Protein AF-A0A820LRF1-F1 (afdb_monomer)

Mean predicted aligned error: 7.69 Å

Structure (mmCIF, N/CA/C/O backbone):
data_AF-A0A820LRF1-F1
#
_entry.id   AF-A0A820LRF1-F1
#
loop_
_atom_site.group_PDB
_atom_site.id
_atom_site.type_symbol
_atom_site.label_atom_id
_atom_site.label_alt_id
_atom_site.label_comp_id
_atom_site.label_asym_id
_atom_site.label_entity_id
_atom_site.label_seq_id
_atom_site.pdbx_PDB_ins_code
_atom_site.Cartn_x
_atom_site.Cartn_y
_atom_site.Cartn_z
_atom_site.occupancy
_atom_site.B_iso_or_equiv
_atom_site.auth_seq_id
_atom_site.auth_comp_id
_atom_site.auth_asym_id
_atom_site.auth_atom_id
_atom_site.pdbx_PDB_model_num
ATOM 1 N N . PHE A 1 1 ? -6.245 -4.606 -28.699 1.00 36.91 1 PHE A N 1
ATOM 2 C CA . PHE A 1 1 ? -5.425 -3.523 -29.277 1.00 36.91 1 PHE A CA 1
ATOM 3 C C . PHE A 1 1 ? -3.959 -3.772 -28.935 1.00 36.91 1 PHE A C 1
ATOM 5 O O . PHE A 1 1 ? -3.648 -3.814 -27.749 1.00 36.91 1 PHE A O 1
ATOM 12 N N . PRO A 1 2 ? -3.072 -4.031 -29.911 1.00 42.75 2 PRO A N 1
ATOM 13 C CA . PRO A 1 2 ? -1.667 -4.312 -29.637 1.00 42.75 2 PRO A CA 1
ATOM 14 C C . PRO A 1 2 ? -0.921 -2.977 -29.519 1.00 42.75 2 PRO A C 1
ATOM 16 O O . PRO A 1 2 ? -0.803 -2.244 -30.493 1.00 42.75 2 PRO A O 1
ATOM 19 N N . GLY A 1 3 ? -0.506 -2.619 -28.304 1.00 40.88 3 GLY A N 1
ATOM 20 C CA . GLY A 1 3 ? 0.128 -1.326 -28.005 1.00 40.88 3 GLY A CA 1
ATOM 21 C C . GLY A 1 3 ? -0.323 -0.692 -26.688 1.00 40.88 3 GLY A C 1
ATOM 22 O O . GLY A 1 3 ? 0.306 0.246 -26.212 1.00 40.88 3 GLY A O 1
ATOM 23 N N . SER A 1 4 ? -1.370 -1.219 -26.049 1.00 43.22 4 SER A N 1
ATOM 24 C CA . SER A 1 4 ? -1.720 -0.834 -24.682 1.00 43.22 4 SER A CA 1
ATOM 25 C C . SER A 1 4 ? -0.748 -1.507 -23.712 1.00 43.22 4 SER A C 1
ATOM 27 O O . SER A 1 4 ? -0.975 -2.654 -23.319 1.00 43.22 4 SER A O 1
ATOM 29 N N . ILE A 1 5 ? 0.325 -0.811 -23.315 1.00 47.91 5 ILE A N 1
ATOM 30 C CA . ILE A 1 5 ? 1.034 -1.124 -22.066 1.00 47.91 5 ILE A CA 1
ATOM 31 C C . ILE A 1 5 ? 0.011 -0.847 -20.968 1.00 47.91 5 ILE A C 1
ATOM 33 O O . ILE A 1 5 ? -0.226 0.290 -20.574 1.00 47.91 5 ILE A O 1
ATOM 37 N N . HIS A 1 6 ? -0.748 -1.882 -20.625 1.00 50.22 6 HIS A N 1
ATOM 38 C CA . HIS A 1 6 ? -1.901 -1.766 -19.757 1.00 50.22 6 HIS A CA 1
ATOM 39 C C . HIS A 1 6 ? -1.449 -1.174 -18.421 1.00 50.22 6 HIS A C 1
ATOM 41 O O . HIS A 1 6 ? -0.595 -1.751 -17.752 1.00 50.22 6 HIS A O 1
ATOM 47 N N . ASN A 1 7 ? -2.161 -0.149 -17.950 1.00 54.44 7 ASN A N 1
ATOM 48 C CA . ASN A 1 7 ? -2.241 0.265 -16.540 1.00 54.44 7 ASN A CA 1
ATOM 49 C C . ASN A 1 7 ? -2.699 -0.873 -15.592 1.00 54.44 7 ASN A C 1
ATOM 51 O O . ASN A 1 7 ? -3.050 -0.635 -14.439 1.00 54.44 7 ASN A O 1
ATOM 55 N N . GLY A 1 8 ? -2.723 -2.115 -16.081 1.00 58.72 8 GLY A N 1
ATOM 56 C CA . GLY A 1 8 ? -3.166 -3.316 -15.415 1.00 58.72 8 GLY A CA 1
ATOM 57 C C . GLY A 1 8 ? -2.412 -3.546 -14.124 1.00 58.72 8 GLY A C 1
ATOM 58 O O . GLY A 1 8 ? -3.051 -3.904 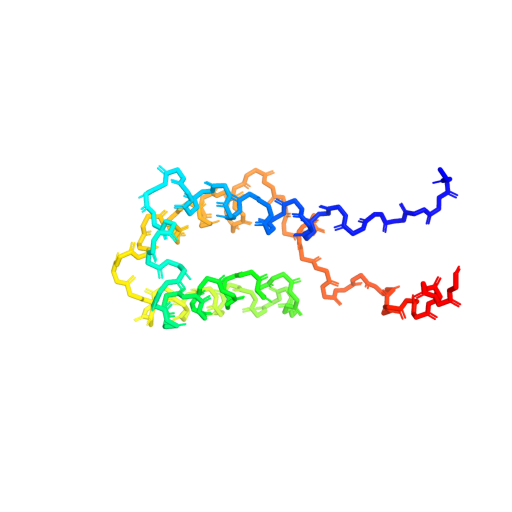-13.161 1.00 58.72 8 GLY A O 1
ATOM 59 N N . CYS A 1 9 ? -1.110 -3.288 -14.015 1.00 76.50 9 CYS A N 1
ATOM 60 C CA . CYS A 1 9 ? -0.412 -3.662 -12.786 1.00 76.50 9 CYS A CA 1
ATOM 61 C C . CYS A 1 9 ? -0.724 -2.778 -11.572 1.00 76.50 9 CYS A C 1
ATOM 63 O O . CYS A 1 9 ? -1.022 -3.318 -10.510 1.00 76.50 9 CYS A O 1
ATOM 65 N N . MET A 1 10 ? -0.741 -1.447 -11.720 1.00 82.94 10 MET A N 1
ATOM 66 C CA . MET A 1 10 ? -1.215 -0.554 -10.650 1.00 82.94 10 MET A CA 1
ATOM 67 C C . MET A 1 10 ? -2.707 -0.773 -10.393 1.00 82.94 10 MET A C 1
ATOM 69 O O . MET A 1 10 ? -3.132 -0.851 -9.244 1.00 82.94 10 MET A O 1
ATOM 73 N N . PHE A 1 11 ? -3.508 -0.954 -11.447 1.00 84.25 11 PHE A N 1
ATOM 74 C CA . PHE A 1 11 ? -4.921 -1.293 -11.298 1.00 84.25 11 PHE A CA 1
ATOM 75 C C . PHE A 1 11 ? -5.128 -2.607 -10.523 1.00 84.25 11 PHE A C 1
ATOM 77 O O . PHE A 1 11 ? -5.952 -2.656 -9.615 1.00 84.25 11 PHE A O 1
ATOM 84 N N . HIS A 1 12 ? -4.357 -3.655 -10.821 1.00 87.75 12 HIS A N 1
ATOM 85 C CA . HIS A 1 12 ? -4.400 -4.947 -10.134 1.00 87.75 12 HIS A CA 1
ATOM 86 C C . HIS A 1 12 ? -3.879 -4.835 -8.701 1.00 87.75 12 HIS A C 1
ATOM 88 O O . HIS A 1 12 ? -4.450 -5.470 -7.819 1.00 87.75 12 HIS A O 1
ATOM 94 N N . LEU A 1 13 ? -2.861 -4.006 -8.446 1.00 91.50 13 LEU A N 1
ATOM 95 C CA . LEU A 1 13 ? -2.399 -3.690 -7.094 1.00 91.50 13 LEU A CA 1
ATOM 96 C C . LEU A 1 13 ? -3.523 -3.043 -6.280 1.00 91.50 13 LEU A C 1
ATOM 98 O O . LEU A 1 13 ? -3.886 -3.543 -5.217 1.00 91.50 13 LEU A O 1
ATOM 102 N N . HIS A 1 14 ? -4.115 -1.965 -6.797 1.00 93.25 14 HIS A N 1
ATOM 103 C CA . HIS A 1 14 ? -5.204 -1.250 -6.131 1.00 93.25 14 HIS A CA 1
ATOM 104 C C . HIS A 1 14 ? -6.404 -2.178 -5.924 1.00 93.25 14 HIS A C 1
ATOM 106 O O . HIS A 1 14 ? -6.967 -2.250 -4.833 1.00 93.25 14 HIS A O 1
ATOM 112 N N . GLN A 1 15 ? -6.766 -2.959 -6.945 1.00 93.94 15 GLN A N 1
ATOM 113 C CA . GLN A 1 15 ? -7.843 -3.937 -6.855 1.00 93.94 15 GLN A CA 1
ATOM 114 C C . GLN A 1 15 ? -7.549 -5.014 -5.802 1.00 93.94 15 GLN A C 1
ATOM 116 O O . GLN A 1 15 ? -8.448 -5.369 -5.041 1.00 93.94 15 GLN A O 1
ATOM 121 N N . ALA A 1 16 ? -6.321 -5.529 -5.726 1.00 95.25 16 ALA A N 1
ATOM 122 C CA . ALA A 1 16 ? -5.923 -6.517 -4.728 1.00 95.25 16 ALA A CA 1
ATOM 123 C C . ALA A 1 16 ? -5.965 -5.939 -3.308 1.00 95.25 16 ALA A C 1
ATOM 125 O O . ALA A 1 16 ? -6.487 -6.595 -2.408 1.00 95.25 16 ALA A O 1
ATOM 126 N N . ILE A 1 17 ? -5.511 -4.697 -3.117 1.00 96.12 17 ILE A N 1
ATOM 127 C CA . ILE A 1 17 ? -5.608 -3.985 -1.835 1.00 96.12 17 ILE A CA 1
ATOM 128 C C . ILE A 1 17 ? -7.074 -3.796 -1.439 1.00 96.12 17 ILE A C 1
ATOM 130 O O . ILE A 1 17 ? -7.447 -4.148 -0.324 1.00 96.12 17 ILE A O 1
ATOM 134 N N . HIS A 1 18 ? -7.938 -3.334 -2.347 1.00 96.81 18 HIS A N 1
ATOM 135 C CA . HIS A 1 18 ? -9.371 -3.186 -2.068 1.00 96.81 18 HIS A CA 1
ATOM 136 C C . HIS A 1 18 ? -10.057 -4.514 -1.737 1.00 96.81 18 HIS A C 1
ATOM 138 O O . HIS A 1 18 ? -10.886 -4.568 -0.827 1.00 96.81 18 HIS A O 1
ATOM 144 N N . ARG A 1 19 ? -9.711 -5.597 -2.446 1.00 97.69 19 ARG A N 1
ATOM 145 C CA . ARG A 1 19 ? -10.192 -6.943 -2.103 1.00 97.69 19 ARG A CA 1
ATOM 146 C C . ARG A 1 19 ? -9.741 -7.320 -0.698 1.00 97.69 19 ARG A C 1
ATOM 148 O O . ARG A 1 19 ? -10.579 -7.710 0.102 1.00 97.69 19 ARG A O 1
ATOM 155 N N . LYS A 1 20 ? -8.465 -7.100 -0.372 1.00 97.75 20 LYS A N 1
ATOM 156 C CA . LYS A 1 20 ? -7.922 -7.420 0.947 1.00 97.75 20 LYS A CA 1
ATOM 157 C C . LYS A 1 20 ? -8.573 -6.612 2.070 1.00 97.75 20 LYS A C 1
ATOM 159 O O . LYS A 1 20 ? -8.894 -7.194 3.095 1.00 97.75 20 LYS A O 1
ATOM 164 N N . ILE A 1 21 ? -8.823 -5.317 1.869 1.00 97.00 21 ILE A N 1
ATOM 165 C CA . ILE A 1 21 ? -9.564 -4.464 2.817 1.00 97.00 21 ILE A CA 1
ATOM 166 C C . ILE A 1 21 ? -10.928 -5.087 3.134 1.00 97.00 21 ILE A C 1
ATOM 168 O O . ILE A 1 21 ? -11.286 -5.227 4.300 1.00 97.00 21 ILE A O 1
ATOM 172 N N . ARG A 1 22 ? -11.673 -5.514 2.108 1.00 96.94 22 ARG A N 1
ATOM 173 C CA . ARG A 1 22 ? -12.970 -6.174 2.304 1.00 96.94 22 ARG A CA 1
ATOM 174 C C . ARG A 1 22 ? -12.831 -7.526 3.005 1.00 96.94 22 ARG A C 1
ATOM 176 O O . ARG A 1 22 ? -13.615 -7.808 3.902 1.00 96.94 22 ARG A O 1
ATOM 183 N N . ASP A 1 23 ? -11.858 -8.343 2.610 1.00 97.62 23 ASP A N 1
ATOM 184 C CA . ASP A 1 23 ? -11.656 -9.684 3.173 1.00 97.62 23 ASP A CA 1
ATOM 185 C C . ASP A 1 23 ? -11.245 -9.633 4.658 1.00 97.62 23 ASP A C 1
ATOM 187 O O . ASP A 1 23 ? -11.558 -10.546 5.414 1.00 97.62 23 ASP A O 1
ATOM 191 N N . LEU A 1 24 ? -10.587 -8.549 5.081 1.00 96.69 24 LEU A N 1
ATOM 192 C CA . LEU A 1 24 ? -10.251 -8.260 6.480 1.00 96.69 24 LEU A CA 1
ATOM 193 C C . LEU A 1 24 ? -11.409 -7.621 7.271 1.00 96.69 24 LEU A C 1
ATOM 195 O O . LEU A 1 24 ? -11.242 -7.296 8.441 1.00 96.69 24 LEU A O 1
ATOM 199 N N . GLY A 1 25 ? -12.571 -7.399 6.648 1.00 95.88 25 GLY A N 1
ATOM 200 C CA . GLY A 1 25 ? -13.722 -6.755 7.289 1.00 95.88 25 GLY A CA 1
ATOM 201 C C . GLY A 1 25 ? -13.612 -5.233 7.437 1.00 95.88 25 GLY A C 1
ATOM 202 O O . GLY A 1 25 ? -14.533 -4.620 7.958 1.00 95.88 25 GLY A O 1
ATOM 203 N N . LEU A 1 26 ? -12.556 -4.609 6.907 1.00 95.81 26 LEU A N 1
ATOM 204 C CA . LEU A 1 26 ? -12.240 -3.179 7.060 1.00 95.81 26 LEU A CA 1
ATOM 205 C C . LEU A 1 26 ? -13.031 -2.259 6.112 1.00 95.81 26 LEU A C 1
ATOM 207 O O . LEU A 1 26 ? -12.693 -1.088 5.931 1.00 95.81 26 LEU A O 1
ATOM 211 N N . ALA A 1 27 ? -14.044 -2.785 5.419 1.00 95.69 27 ALA A N 1
ATOM 212 C CA . ALA A 1 27 ? -14.780 -2.033 4.404 1.00 95.69 27 ALA A CA 1
ATOM 213 C C . ALA A 1 27 ? -15.551 -0.845 5.004 1.00 95.69 27 ALA A C 1
ATOM 215 O O . ALA A 1 27 ? -15.618 0.218 4.384 1.00 95.69 27 ALA A O 1
ATOM 216 N N . THR A 1 28 ? -16.109 -1.015 6.206 1.00 95.12 28 THR A N 1
ATOM 217 C CA . THR A 1 28 ? -16.866 0.033 6.902 1.00 95.12 28 THR A CA 1
ATOM 218 C C . THR A 1 28 ? -15.943 1.153 7.364 1.00 95.12 28 THR A C 1
ATOM 220 O O . THR A 1 28 ? -16.250 2.323 7.141 1.00 95.12 28 THR A O 1
ATOM 223 N N . GLU A 1 29 ? -14.802 0.806 7.950 1.00 94.25 29 GLU A N 1
ATOM 224 C CA . GLU A 1 29 ? -13.768 1.725 8.417 1.00 94.25 29 GLU A CA 1
ATOM 225 C C . GLU A 1 29 ? -13.181 2.494 7.238 1.00 94.25 29 GLU A C 1
ATOM 227 O O . GLU A 1 29 ? -13.143 3.716 7.260 1.00 94.25 29 GLU A O 1
ATOM 232 N N . TYR A 1 30 ? -12.837 1.814 6.144 1.00 95.19 30 TYR A N 1
ATOM 233 C CA . TYR A 1 30 ? -12.380 2.481 4.924 1.00 95.19 30 TYR A CA 1
ATOM 234 C C . TYR A 1 30 ? -13.407 3.498 4.375 1.00 95.1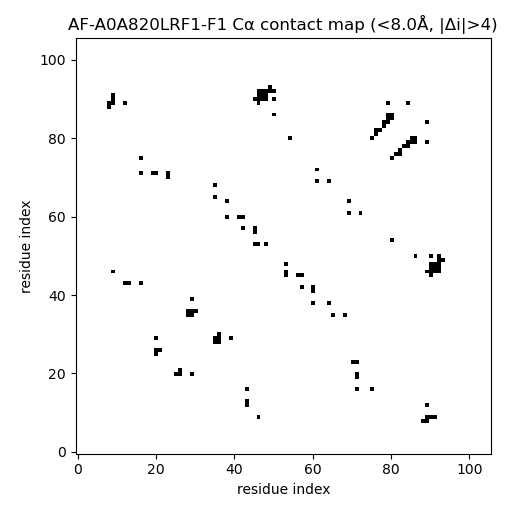9 30 TYR A C 1
ATOM 236 O O . TYR A 1 30 ? -13.039 4.540 3.816 1.00 95.19 30 TYR A O 1
ATOM 244 N N . LEU A 1 31 ? -14.707 3.210 4.523 1.00 95.19 31 LEU A N 1
ATOM 245 C CA . LEU A 1 31 ? -15.783 4.080 4.050 1.00 95.19 31 LEU A CA 1
ATOM 246 C C . LEU A 1 31 ? -16.065 5.260 4.988 1.00 95.19 31 LEU A C 1
ATOM 248 O O . LEU A 1 31 ? -16.409 6.323 4.482 1.00 95.19 31 LEU A O 1
ATOM 252 N N . HIS A 1 32 ? -15.912 5.123 6.302 1.00 95.44 32 HIS A N 1
ATOM 253 C CA . HIS A 1 32 ? -16.350 6.152 7.259 1.00 95.44 32 HIS A CA 1
ATOM 254 C C . HIS A 1 32 ? -15.213 6.833 8.029 1.00 95.44 32 HIS A C 1
ATOM 256 O O . HIS A 1 32 ? -15.426 7.912 8.573 1.00 95.44 32 HIS A O 1
ATOM 262 N N . ASP A 1 33 ? -14.016 6.251 8.046 1.00 95.56 33 ASP A N 1
ATOM 263 C CA . ASP A 1 33 ? -12.831 6.811 8.691 1.00 95.56 33 ASP A CA 1
ATOM 264 C C . ASP A 1 33 ? -11.866 7.354 7.626 1.00 95.56 33 ASP A C 1
ATOM 266 O O . ASP A 1 33 ? -11.242 6.616 6.855 1.00 95.56 33 ASP A O 1
ATOM 270 N N . GLU A 1 34 ? -11.755 8.682 7.567 1.00 94.94 34 GLU A N 1
ATOM 271 C CA . GLU A 1 34 ? -10.869 9.370 6.625 1.00 94.94 34 GLU A CA 1
ATOM 272 C C . GLU A 1 34 ? -9.393 9.035 6.857 1.00 94.94 34 GLU A C 1
ATOM 274 O O . GLU A 1 34 ? -8.647 8.892 5.890 1.00 94.94 34 GLU A O 1
ATOM 279 N N . THR A 1 35 ? -8.980 8.823 8.109 1.00 93.81 35 THR A N 1
ATOM 280 C CA . THR A 1 35 ? -7.593 8.476 8.447 1.00 93.81 35 THR A CA 1
ATOM 281 C C . THR A 1 35 ? -7.246 7.094 7.908 1.00 93.81 35 THR A C 1
ATOM 283 O O . THR A 1 35 ? -6.212 6.922 7.257 1.00 93.81 35 THR A O 1
ATOM 286 N N . VAL A 1 36 ? -8.128 6.112 8.113 1.00 93.00 36 VAL A N 1
ATOM 287 C CA . VAL A 1 36 ? -7.967 4.755 7.562 1.00 93.00 36 VAL A CA 1
ATOM 288 C C . VAL A 1 36 ? -7.922 4.796 6.037 1.00 93.00 36 VAL A C 1
ATOM 290 O O . VAL A 1 36 ? -7.065 4.159 5.412 1.00 93.00 36 VAL A O 1
ATOM 293 N N . ARG A 1 37 ? -8.823 5.568 5.423 1.00 95.38 37 ARG A N 1
ATOM 294 C CA . ARG A 1 37 ? -8.880 5.715 3.968 1.00 95.38 37 ARG A CA 1
ATOM 295 C C . ARG A 1 37 ? -7.599 6.327 3.409 1.00 95.38 37 ARG A C 1
ATOM 297 O O . ARG A 1 37 ? -7.073 5.826 2.413 1.00 95.38 37 ARG A O 1
ATOM 304 N N . ASP A 1 38 ? -7.082 7.372 4.043 1.00 95.81 38 ASP A N 1
ATOM 305 C CA . ASP A 1 38 ? -5.860 8.042 3.607 1.00 95.81 38 ASP A CA 1
ATOM 306 C C . ASP A 1 38 ? -4.619 7.173 3.817 1.00 95.81 38 ASP A C 1
ATOM 308 O O . ASP A 1 38 ? -3.775 7.111 2.923 1.00 95.81 38 ASP A O 1
ATOM 312 N N . GLN A 1 39 ? -4.540 6.398 4.901 1.00 95.44 39 GLN A N 1
ATOM 313 C CA . GLN A 1 39 ? -3.473 5.405 5.091 1.00 95.44 39 GLN A CA 1
ATOM 314 C C . GLN A 1 39 ? -3.501 4.320 4.000 1.00 95.44 39 GLN A C 1
ATOM 316 O O . GLN A 1 39 ? -2.464 3.980 3.423 1.00 95.44 39 GLN A O 1
ATOM 321 N N . CYS A 1 40 ? -4.687 3.828 3.628 1.00 95.62 40 CYS A N 1
ATOM 322 C CA . CYS A 1 40 ? -4.833 2.889 2.509 1.00 95.62 40 CYS A CA 1
ATOM 323 C C . CYS A 1 40 ? -4.414 3.517 1.167 1.00 95.62 40 CYS A C 1
ATOM 325 O O . CYS A 1 40 ? -3.791 2.855 0.333 1.00 95.62 40 CYS A O 1
ATOM 327 N N . ARG A 1 41 ? -4.725 4.800 0.946 1.00 95.31 41 ARG A N 1
ATOM 328 C CA . ARG A 1 41 ? -4.296 5.543 -0.251 1.00 95.31 41 ARG A CA 1
ATOM 329 C C . ARG A 1 41 ? -2.790 5.756 -0.294 1.00 95.31 41 ARG A C 1
ATOM 331 O O . ARG A 1 41 ? -2.202 5.595 -1.358 1.00 95.31 41 ARG A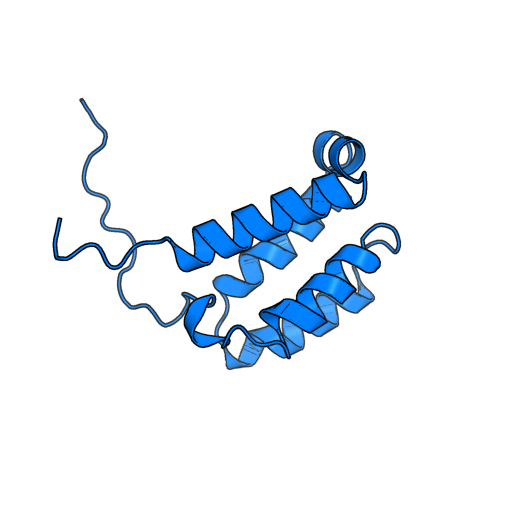 O 1
ATOM 338 N N . GLN A 1 42 ? -2.163 6.064 0.837 1.00 96.31 42 GLN A N 1
ATOM 339 C CA . GLN A 1 42 ? -0.707 6.174 0.937 1.00 96.31 42 GLN A CA 1
ATOM 340 C C . GLN A 1 42 ? -0.021 4.844 0.611 1.00 96.31 42 GLN A C 1
ATOM 342 O O . GLN A 1 42 ? 0.979 4.838 -0.105 1.00 96.31 42 GLN A O 1
ATOM 347 N N . LEU A 1 43 ?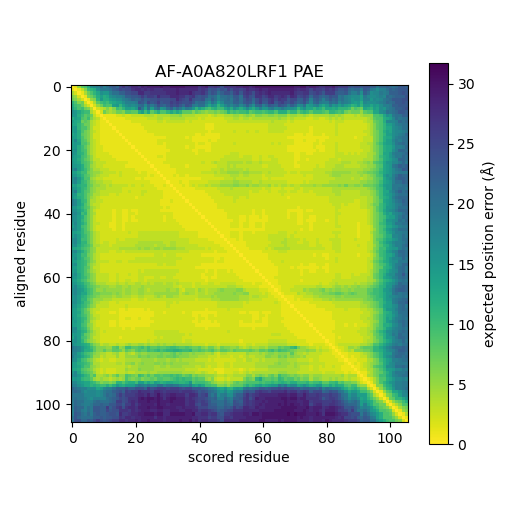 -0.593 3.721 1.056 1.00 96.25 43 LEU A N 1
ATOM 348 C CA . LEU A 1 43 ? -0.102 2.387 0.707 1.00 96.25 43 LEU A CA 1
ATOM 349 C C . LEU A 1 43 ? -0.178 2.124 -0.807 1.00 96.25 43 LEU A C 1
ATOM 351 O O . LEU A 1 43 ? 0.787 1.651 -1.401 1.00 96.25 43 LEU A O 1
AT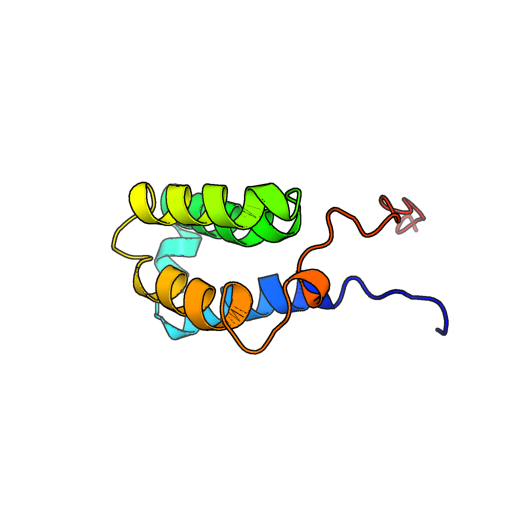OM 355 N N . MET A 1 44 ? -1.296 2.477 -1.451 1.00 95.06 44 MET A N 1
ATOM 356 C CA . MET A 1 44 ? -1.447 2.386 -2.912 1.00 95.06 44 MET A CA 1
ATOM 357 C C . MET A 1 44 ? -0.462 3.300 -3.661 1.00 95.06 44 MET A C 1
ATOM 359 O O . MET A 1 44 ? 0.125 2.900 -4.670 1.00 95.06 44 MET A O 1
ATOM 363 N N . ALA A 1 45 ? -0.224 4.503 -3.135 1.00 94.62 45 ALA A N 1
ATOM 364 C CA . ALA A 1 45 ? 0.673 5.496 -3.720 1.00 94.62 45 ALA A CA 1
ATOM 365 C C . ALA A 1 45 ? 2.155 5.083 -3.714 1.00 94.62 45 ALA A C 1
ATOM 367 O O . ALA A 1 45 ? 2.940 5.678 -4.449 1.00 94.62 45 ALA A O 1
ATOM 368 N N . LEU A 1 46 ? 2.549 4.042 -2.966 1.00 94.81 46 LEU A N 1
ATOM 369 C CA . LEU A 1 46 ? 3.908 3.487 -3.036 1.00 94.81 46 LEU A CA 1
ATOM 370 C C . LEU A 1 46 ? 4.291 3.045 -4.455 1.00 94.81 46 LEU A C 1
ATOM 372 O O . LEU A 1 46 ? 5.462 3.099 -4.819 1.00 94.81 46 LEU A O 1
ATOM 376 N N . SER A 1 47 ? 3.310 2.651 -5.271 1.00 91.88 47 SER A N 1
ATOM 377 C CA . SER A 1 47 ? 3.522 2.308 -6.684 1.00 91.88 47 SER A CA 1
ATOM 378 C C . SER A 1 47 ? 4.017 3.479 -7.539 1.00 91.88 47 SER A C 1
ATOM 380 O O . SER A 1 47 ? 4.541 3.256 -8.626 1.00 91.88 47 SER A O 1
ATOM 382 N N . LEU A 1 48 ? 3.861 4.715 -7.063 1.00 90.44 48 LEU A N 1
ATOM 383 C CA . LEU A 1 48 ? 4.211 5.939 -7.786 1.00 90.44 48 LEU A CA 1
ATOM 384 C C . LEU A 1 48 ? 5.533 6.555 -7.315 1.00 90.44 48 LEU A C 1
ATOM 386 O O . LEU A 1 48 ? 5.947 7.577 -7.854 1.00 90.44 48 LEU A O 1
ATOM 390 N N . LEU A 1 49 ? 6.179 5.980 -6.301 1.00 91.44 49 LEU A N 1
ATOM 391 C CA . LEU A 1 49 ? 7.437 6.488 -5.760 1.00 91.44 49 LEU A CA 1
ATOM 392 C C . LEU A 1 49 ? 8.647 5.942 -6.526 1.00 91.44 49 LEU A C 1
ATOM 394 O O . LEU A 1 49 ? 8.573 4.811 -7.015 1.00 91.44 49 LEU A O 1
ATOM 398 N N . PRO A 1 50 ? 9.783 6.671 -6.549 1.00 92.62 50 PRO A N 1
ATOM 399 C CA . PRO A 1 50 ? 11.057 6.105 -6.981 1.00 92.62 50 PRO A CA 1
ATOM 400 C C . PRO A 1 50 ? 11.324 4.792 -6.247 1.00 92.62 50 PRO A C 1
ATOM 402 O O . PRO A 1 50 ? 11.119 4.717 -5.030 1.00 92.62 50 PRO A O 1
ATOM 405 N N . LYS A 1 51 ? 11.768 3.759 -6.967 1.00 91.44 51 LYS A N 1
ATOM 406 C CA . LYS A 1 51 ? 11.933 2.401 -6.418 1.00 91.44 51 LYS A CA 1
ATOM 407 C C . LYS A 1 51 ? 12.824 2.383 -5.180 1.00 91.44 51 LYS A C 1
ATOM 409 O O . LYS A 1 51 ? 12.515 1.693 -4.212 1.00 91.44 51 LYS A O 1
ATOM 414 N N . GLU A 1 52 ? 13.864 3.209 -5.173 1.00 92.31 52 GLU A N 1
ATOM 415 C CA . GLU A 1 52 ? 14.817 3.350 -4.070 1.00 92.31 52 GLU A CA 1
ATOM 416 C C . GLU A 1 52 ? 14.161 3.915 -2.800 1.00 92.31 52 GLU A C 1
ATOM 418 O O . GLU A 1 52 ? 14.651 3.709 -1.692 1.00 92.31 52 GLU A O 1
ATOM 423 N N . GLN A 1 53 ? 13.041 4.629 -2.943 1.00 95.06 53 GLN A N 1
ATOM 424 C CA . GLN A 1 53 ? 12.305 5.222 -1.830 1.00 95.06 53 GLN A CA 1
ATOM 425 C C . GLN A 1 53 ? 11.182 4.323 -1.310 1.00 95.06 53 GLN A C 1
ATOM 427 O O . GLN A 1 53 ? 10.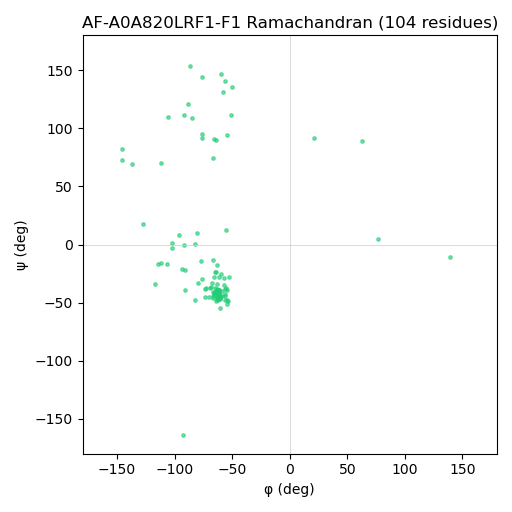778 4.496 -0.157 1.00 95.06 53 GLN A O 1
ATOM 432 N N . VAL A 1 54 ? 10.693 3.366 -2.108 1.00 95.12 54 VAL A N 1
ATOM 433 C CA . VAL A 1 54 ? 9.533 2.519 -1.773 1.00 95.12 54 VAL A CA 1
ATOM 434 C C . VAL A 1 54 ? 9.710 1.830 -0.423 1.00 95.12 54 VAL A C 1
ATOM 436 O O . VAL A 1 54 ? 8.817 1.908 0.417 1.00 95.12 54 VAL A O 1
ATOM 439 N N . GLU A 1 55 ? 10.864 1.206 -0.179 1.00 95.56 55 GLU A N 1
ATOM 440 C CA . GLU A 1 55 ? 11.112 0.484 1.073 1.00 95.56 55 GLU A CA 1
ATOM 441 C C . GLU A 1 55 ? 11.114 1.416 2.288 1.00 95.56 55 GLU A C 1
ATOM 443 O O . GLU A 1 55 ? 10.399 1.165 3.259 1.00 95.56 55 GLU A O 1
ATOM 448 N N . SER A 1 56 ? 11.841 2.534 2.216 1.00 96.81 56 SER A N 1
ATOM 449 C CA . SER A 1 56 ? 11.888 3.510 3.313 1.00 96.81 56 SER A CA 1
ATOM 450 C C . SER A 1 56 ? 10.512 4.117 3.619 1.00 96.81 56 SER A C 1
ATOM 452 O O . SER A 1 56 ? 10.142 4.290 4.783 1.00 96.81 56 SER A O 1
ATOM 454 N N . GLN A 1 57 ? 9.713 4.401 2.585 1.00 96.75 57 GLN A N 1
ATOM 455 C CA . GLN A 1 57 ? 8.369 4.947 2.756 1.00 96.75 57 GLN A CA 1
ATOM 456 C C . GLN A 1 57 ? 7.399 3.895 3.283 1.00 96.75 57 GLN A C 1
ATOM 458 O O . GLN A 1 57 ? 6.588 4.211 4.152 1.00 96.75 57 GLN A O 1
ATOM 463 N N . PHE A 1 58 ? 7.518 2.642 2.843 1.00 97.12 58 PHE A N 1
ATOM 464 C CA . PHE A 1 58 ? 6.739 1.550 3.411 1.00 97.12 58 PHE A CA 1
ATOM 465 C C . PHE A 1 58 ? 7.041 1.369 4.905 1.00 97.12 58 PHE A C 1
ATOM 467 O O . PHE A 1 58 ? 6.110 1.330 5.706 1.00 97.12 58 PHE A O 1
ATOM 474 N N . GLN A 1 59 ? 8.315 1.364 5.309 1.00 96.25 59 GLN A N 1
ATOM 475 C CA . GLN A 1 59 ? 8.706 1.291 6.724 1.00 96.25 59 GLN A CA 1
ATOM 476 C C . GLN A 1 59 ? 8.125 2.453 7.545 1.00 96.25 59 GLN A C 1
ATOM 478 O O . GLN A 1 59 ? 7.631 2.239 8.652 1.00 96.25 59 GLN A O 1
ATOM 483 N N . ARG A 1 60 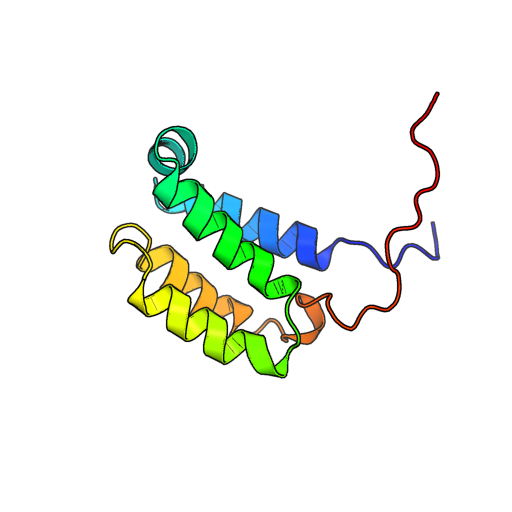? 8.105 3.674 6.992 1.00 96.31 60 ARG A N 1
ATOM 484 C CA . ARG A 1 60 ? 7.453 4.828 7.633 1.00 96.31 60 ARG A CA 1
ATOM 485 C C . ARG A 1 60 ? 5.943 4.634 7.784 1.00 96.31 60 ARG A C 1
ATOM 487 O O . ARG A 1 60 ? 5.378 5.002 8.812 1.00 96.31 60 ARG A O 1
ATOM 494 N N . LEU A 1 61 ? 5.274 4.049 6.791 1.00 95.12 61 LEU A N 1
ATOM 495 C CA . LEU A 1 61 ? 3.856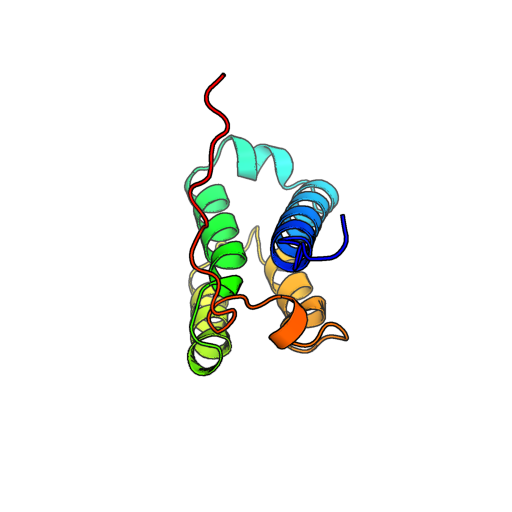 3.711 6.919 1.00 95.12 61 LEU A CA 1
ATOM 496 C C . LEU A 1 61 ? 3.640 2.676 8.023 1.00 95.12 61 LEU A C 1
ATOM 498 O O . LEU A 1 61 ? 2.711 2.837 8.805 1.00 95.12 61 LEU A O 1
ATOM 502 N N . GLN A 1 62 ? 4.518 1.683 8.174 1.00 94.62 62 GLN A N 1
ATOM 503 C CA . GLN A 1 62 ? 4.385 0.684 9.240 1.00 94.62 62 GLN A CA 1
ATOM 504 C C . GLN A 1 62 ? 4.435 1.273 10.659 1.00 94.62 62 GLN A C 1
ATOM 506 O O . GLN A 1 62 ? 3.836 0.696 11.562 1.00 94.62 62 GLN A O 1
ATOM 511 N N . THR A 1 63 ? 5.113 2.406 10.868 1.00 94.06 63 THR A N 1
ATOM 512 C CA . THR A 1 63 ? 5.203 3.056 12.189 1.00 94.06 63 THR A CA 1
ATOM 513 C C . THR A 1 63 ? 4.110 4.090 12.447 1.00 94.06 63 THR A C 1
ATOM 515 O O . THR A 1 63 ? 3.839 4.413 13.600 1.00 94.06 63 THR A O 1
ATOM 518 N N . THR A 1 64 ? 3.494 4.624 11.392 1.00 91.88 64 THR A N 1
ATOM 519 C CA . THR A 1 64 ? 2.508 5.719 11.474 1.00 91.88 64 THR A CA 1
ATOM 520 C C . THR A 1 64 ? 1.072 5.266 11.227 1.00 91.88 64 THR A C 1
ATOM 522 O O . THR A 1 64 ? 0.129 5.982 11.562 1.00 91.88 64 THR A O 1
ATOM 525 N N . THR A 1 65 ? 0.896 4.083 10.640 1.00 90.81 65 THR A N 1
ATOM 526 C CA . THR A 1 65 ? -0.412 3.519 10.314 1.00 90.81 65 THR A CA 1
ATOM 527 C C . THR A 1 65 ? -1.107 2.975 11.559 1.00 90.81 65 THR A C 1
ATOM 529 O O . THR A 1 65 ? -0.468 2.409 12.446 1.00 90.81 65 THR A O 1
ATOM 532 N N . SER A 1 66 ? -2.434 3.118 11.611 1.00 88.44 66 SER A N 1
ATOM 533 C CA . SER A 1 66 ? -3.248 2.586 12.705 1.00 88.44 66 SER A CA 1
ATOM 534 C C . SER A 1 66 ? -3.047 1.069 12.875 1.00 88.44 66 SER A C 1
ATOM 536 O O . SER A 1 66 ? -3.028 0.350 11.870 1.00 88.44 66 SER A O 1
ATOM 538 N N . PRO A 1 67 ? -2.986 0.540 14.116 1.00 89.75 67 PRO A N 1
ATOM 539 C CA . PRO A 1 67 ? -2.923 -0.902 14.367 1.00 89.75 67 PRO A CA 1
ATOM 540 C C . PRO A 1 67 ? -4.037 -1.704 13.679 1.00 89.75 67 PRO A C 1
ATOM 542 O O . PRO A 1 67 ? -3.817 -2.855 13.309 1.00 89.75 67 PRO A O 1
ATOM 545 N N . ALA A 1 68 ? -5.202 -1.088 13.442 1.00 88.31 68 ALA A N 1
ATOM 546 C CA . ALA A 1 68 ? -6.323 -1.704 12.728 1.00 88.31 68 ALA A CA 1
ATOM 547 C C . ALA A 1 68 ? -5.970 -2.138 11.290 1.00 88.31 68 ALA A C 1
ATOM 549 O O . ALA A 1 68 ? -6.564 -3.071 10.758 1.00 88.31 68 ALA A O 1
ATOM 550 N N . LEU A 1 69 ? -4.973 -1.502 10.666 1.00 94.69 69 LEU A N 1
ATOM 551 C CA . LEU A 1 69 ? -4.479 -1.850 9.330 1.00 94.69 69 LEU A CA 1
ATOM 552 C C . LEU A 1 69 ? -3.242 -2.763 9.368 1.00 94.69 69 LEU A C 1
ATOM 554 O O . LEU A 1 69 ? -2.640 -3.026 8.324 1.00 94.69 69 LEU A O 1
ATOM 558 N N . GLY A 1 70 ? -2.857 -3.274 10.541 1.00 95.75 70 GLY A N 1
ATOM 559 C CA . GLY A 1 70 ? -1.663 -4.105 10.709 1.00 95.75 70 GLY A CA 1
ATOM 560 C C . GLY A 1 70 ? -1.654 -5.342 9.806 1.00 95.75 70 GLY A C 1
ATOM 561 O O . GLY A 1 70 ? -0.651 -5.611 9.143 1.00 95.75 70 GLY A O 1
ATOM 562 N N . GLU A 1 71 ? -2.781 -6.051 9.694 1.00 96.81 71 GLU A N 1
ATOM 563 C CA . GLU A 1 71 ? -2.887 -7.216 8.803 1.00 96.81 71 GLU A CA 1
ATOM 564 C C . GLU A 1 71 ? -2.809 -6.843 7.317 1.00 96.81 71 GLU A C 1
ATOM 566 O O . GLU A 1 71 ? -2.235 -7.587 6.517 1.00 96.81 71 GLU A O 1
ATOM 571 N N . LEU A 1 72 ? -3.325 -5.669 6.938 1.00 97.44 72 LEU A N 1
ATOM 572 C CA . LEU A 1 72 ? -3.217 -5.167 5.570 1.00 97.44 72 LEU A CA 1
ATOM 573 C C . LEU A 1 72 ? -1.760 -4.843 5.218 1.00 97.44 72 LEU A C 1
ATOM 575 O O . LEU A 1 72 ? -1.287 -5.222 4.145 1.00 97.44 72 LEU A O 1
ATOM 579 N N . LEU A 1 73 ? -1.033 -4.189 6.128 1.00 97.00 73 LEU A N 1
ATOM 580 C CA . LEU A 1 73 ? 0.394 -3.906 5.961 1.00 97.00 73 LEU A CA 1
ATOM 581 C C . LEU A 1 73 ? 1.225 -5.188 5.901 1.00 97.00 73 LEU A C 1
ATOM 583 O O . LEU A 1 73 ? 2.131 -5.295 5.075 1.00 97.00 73 LEU A O 1
ATOM 587 N N . LEU A 1 74 ? 0.909 -6.176 6.741 1.00 96.69 74 LEU A N 1
ATOM 588 C CA . LEU A 1 74 ? 1.584 -7.470 6.731 1.00 96.69 74 LEU A CA 1
ATOM 589 C C . LEU A 1 74 ? 1.363 -8.198 5.399 1.00 96.69 74 LEU A C 1
ATOM 591 O O . LEU A 1 74 ? 2.320 -8.672 4.785 1.00 96.69 74 LEU A O 1
ATOM 595 N N . TYR A 1 75 ? 0.124 -8.219 4.908 1.00 96.50 75 TYR A N 1
ATOM 596 C CA . TYR A 1 75 ? -0.181 -8.723 3.572 1.00 96.50 75 TYR A CA 1
ATOM 597 C C . TYR A 1 75 ? 0.623 -7.990 2.496 1.00 96.50 75 TYR A C 1
ATOM 599 O O . TYR A 1 75 ? 1.239 -8.639 1.648 1.00 96.50 75 TYR A O 1
ATOM 607 N N . PHE A 1 76 ? 0.653 -6.654 2.542 1.00 96.25 76 PHE A N 1
ATOM 608 C CA . PHE A 1 76 ? 1.365 -5.870 1.541 1.00 96.25 76 PHE A CA 1
ATOM 609 C C . PHE A 1 76 ? 2.859 -6.211 1.523 1.00 96.25 76 PHE A C 1
ATOM 611 O O . PHE A 1 76 ? 3.434 -6.477 0.465 1.00 96.25 76 PHE A O 1
ATOM 618 N N . LYS A 1 77 ? 3.462 -6.301 2.713 1.00 95.88 77 LYS A N 1
ATOM 619 C CA . LYS A 1 77 ? 4.855 -6.705 2.908 1.00 95.88 77 LYS A CA 1
ATOM 620 C C . LYS A 1 77 ? 5.155 -8.060 2.258 1.00 95.88 77 LYS A C 1
ATOM 622 O O . LYS A 1 77 ? 6.120 -8.183 1.508 1.00 95.88 77 LYS A O 1
ATOM 627 N N . HIS A 1 78 ? 4.337 -9.071 2.541 1.00 95.38 78 HIS A N 1
ATOM 628 C CA . HIS A 1 78 ? 4.587 -10.435 2.071 1.00 95.38 78 HIS A CA 1
ATOM 629 C C . HIS A 1 78 ? 4.270 -10.656 0.597 1.00 95.38 78 HIS A C 1
ATOM 631 O O . HIS A 1 78 ? 4.891 -11.515 -0.016 1.00 95.38 78 HIS A O 1
ATOM 637 N N . GLN A 1 79 ? 3.311 -9.925 0.031 1.00 92.44 79 GLN A N 1
ATOM 638 C CA . GLN A 1 79 ? 2.891 -10.132 -1.352 1.00 92.44 79 GLN A CA 1
ATOM 639 C C . GLN A 1 79 ? 3.669 -9.254 -2.341 1.00 92.44 79 GLN A C 1
ATOM 641 O O . GLN A 1 79 ? 4.000 -9.727 -3.428 1.00 92.44 79 GLN A O 1
ATOM 646 N N . TRP A 1 80 ? 3.950 -7.999 -1.971 1.00 93.00 80 TRP A N 1
ATOM 647 C CA . TRP A 1 80 ? 4.414 -6.966 -2.906 1.00 93.00 80 TRP A CA 1
ATOM 648 C C . TRP A 1 80 ? 5.818 -6.442 -2.600 1.00 93.00 80 TRP A C 1
ATOM 650 O O . TRP A 1 80 ? 6.551 -6.141 -3.536 1.00 93.00 80 TRP A O 1
ATOM 660 N N . MET A 1 81 ? 6.214 -6.351 -1.323 1.00 93.44 81 MET A N 1
ATOM 661 C CA . MET A 1 81 ? 7.560 -5.874 -0.955 1.00 93.44 81 MET A CA 1
ATOM 662 C C . MET A 1 81 ? 8.618 -6.975 -1.050 1.00 93.44 81 MET A C 1
ATOM 664 O O . MET A 1 81 ? 9.680 -6.761 -1.620 1.00 93.44 81 MET A O 1
ATOM 668 N N . TYR A 1 82 ? 8.325 -8.151 -0.491 1.00 91.94 82 TYR A N 1
ATOM 669 C CA . TYR A 1 82 ? 9.263 -9.283 -0.423 1.00 91.94 82 TYR A CA 1
ATOM 670 C C . TYR A 1 82 ? 8.652 -10.578 -0.972 1.00 91.94 82 TYR A C 1
ATOM 672 O O . TYR A 1 82 ? 9.097 -11.678 -0.646 1.00 91.94 82 TYR A O 1
ATOM 680 N N . GLY A 1 83 ? 7.567 -10.440 -1.730 1.00 86.62 83 GLY A N 1
ATOM 681 C CA . GLY A 1 83 ? 6.782 -11.551 -2.238 1.00 86.62 83 GLY A CA 1
ATOM 682 C C . GLY A 1 83 ? 7.191 -12.013 -3.624 1.00 86.62 83 GLY A C 1
ATOM 683 O O . GLY A 1 83 ? 8.244 -11.677 -4.154 1.00 86.62 83 GLY A O 1
ATOM 684 N N . VAL A 1 84 ? 6.291 -12.786 -4.225 1.00 81.69 84 VAL A N 1
ATOM 685 C CA . VAL A 1 84 ? 6.470 -13.350 -5.567 1.00 81.69 84 VAL A CA 1
ATOM 686 C C . VAL A 1 84 ? 6.243 -12.338 -6.688 1.00 81.69 84 VAL A C 1
ATOM 688 O O . VAL A 1 84 ? 6.584 -12.637 -7.827 1.00 81.69 84 VAL A O 1
ATOM 691 N N . VAL A 1 85 ? 5.641 -11.176 -6.397 1.00 84.62 85 VAL A N 1
ATOM 692 C CA . VAL A 1 85 ? 5.398 -10.128 -7.395 1.00 84.62 85 VAL A CA 1
ATOM 693 C C . VAL A 1 85 ? 6.581 -9.153 -7.382 1.00 84.62 85 VAL A C 1
ATOM 695 O O . VAL A 1 85 ? 6.730 -8.424 -6.401 1.00 84.62 85 VAL A O 1
ATOM 698 N N . PRO A 1 86 ? 7.406 -9.102 -8.443 1.00 86.88 86 PRO A N 1
ATOM 699 C CA . PRO A 1 86 ? 8.535 -8.181 -8.526 1.00 86.88 86 PRO A CA 1
ATOM 700 C C . PRO A 1 86 ? 8.093 -6.718 -8.445 1.00 86.88 86 PRO A C 1
ATOM 702 O O . PRO A 1 86 ? 7.035 -6.356 -8.972 1.00 86.88 86 PRO A O 1
ATOM 705 N N . LEU A 1 87 ? 8.928 -5.870 -7.839 1.00 87.38 87 LEU A N 1
ATOM 706 C CA . LEU A 1 87 ? 8.678 -4.433 -7.685 1.00 87.38 87 LEU A CA 1
ATOM 707 C C . LEU A 1 87 ? 8.399 -3.755 -9.032 1.00 87.38 87 LEU A C 1
ATOM 709 O O . LEU A 1 87 ? 7.501 -2.925 -9.142 1.00 87.38 87 LEU A O 1
ATOM 713 N N . GLU A 1 88 ? 9.113 -4.158 -10.077 1.00 85.56 88 GLU A N 1
ATOM 714 C CA . GLU A 1 88 ? 8.988 -3.644 -11.443 1.00 85.56 88 GLU A CA 1
ATOM 715 C C . GLU A 1 88 ? 7.626 -3.940 -12.063 1.00 85.56 88 GLU A C 1
ATOM 717 O O . GLU A 1 88 ? 7.211 -3.242 -12.988 1.00 85.56 88 GLU A O 1
ATOM 722 N N . MET A 1 89 ? 6.928 -4.973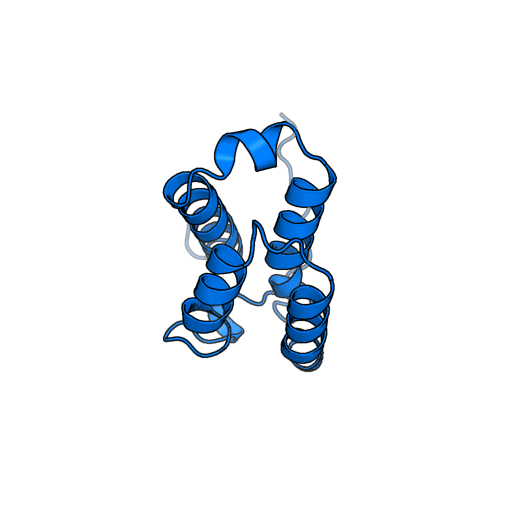 -11.583 1.00 84.31 89 MET A N 1
ATOM 723 C CA . MET A 1 89 ? 5.603 -5.275 -12.096 1.00 84.31 89 MET A CA 1
ATOM 724 C C . MET A 1 89 ? 4.591 -4.258 -11.599 1.00 84.31 89 MET A C 1
ATOM 726 O O . MET A 1 89 ? 3.724 -3.903 -12.379 1.00 84.31 89 MET A O 1
ATOM 730 N N . TRP A 1 90 ? 4.674 -3.779 -10.355 1.00 88.19 90 TRP A N 1
ATOM 731 C CA . TRP A 1 90 ? 3.627 -2.945 -9.750 1.00 88.19 90 TRP A CA 1
ATOM 732 C C . TRP A 1 90 ? 4.025 -1.487 -9.497 1.00 88.19 90 TRP A C 1
ATOM 734 O O . TRP A 1 90 ? 3.138 -0.657 -9.294 1.00 88.19 90 TRP A O 1
ATOM 744 N N . ASN A 1 91 ? 5.316 -1.154 -9.530 1.00 89.19 91 ASN A N 1
ATOM 745 C CA . ASN A 1 91 ? 5.811 0.216 -9.440 1.00 89.19 91 ASN A CA 1
ATOM 746 C C . ASN A 1 91 ? 5.895 0.852 -10.838 1.00 89.19 91 ASN A C 1
ATOM 748 O O . ASN A 1 91 ? 6.589 0.357 -11.725 1.00 89.19 91 ASN A O 1
ATOM 752 N N . LEU A 1 92 ? 5.179 1.960 -11.023 1.00 82.19 92 LEU A N 1
ATOM 753 C CA . LEU A 1 92 ? 5.049 2.669 -12.294 1.00 82.19 92 LEU A CA 1
ATOM 754 C C . LEU A 1 92 ? 5.921 3.926 -12.392 1.00 82.19 92 LEU A C 1
ATOM 756 O O . LEU A 1 92 ? 5.853 4.603 -13.415 1.00 82.19 92 LEU A O 1
ATOM 760 N N . HIS A 1 93 ? 6.727 4.260 -11.378 1.00 80.38 93 HIS A N 1
ATOM 761 C CA . HIS A 1 93 ? 7.483 5.520 -11.362 1.00 80.38 93 HIS A CA 1
ATOM 762 C C . HIS A 1 93 ? 8.388 5.682 -12.593 1.00 80.38 93 HIS A C 1
ATOM 764 O O . HIS A 1 93 ? 8.411 6.741 -13.219 1.00 80.38 93 HIS A O 1
ATOM 770 N N . ASP A 1 94 ? 9.073 4.606 -12.986 1.00 69.69 94 ASP A N 1
ATOM 771 C CA . ASP A 1 94 ? 9.996 4.615 -14.128 1.00 69.69 94 ASP A CA 1
ATOM 772 C C . ASP A 1 94 ? 9.324 4.224 -15.450 1.00 69.69 94 ASP A C 1
ATOM 774 O O . ASP A 1 94 ? 9.978 4.173 -16.495 1.00 69.69 94 ASP A O 1
ATOM 778 N N . VAL A 1 95 ? 8.022 3.919 -15.437 1.00 68.88 95 VAL A N 1
ATOM 779 C CA . VAL A 1 95 ? 7.279 3.639 -16.665 1.00 68.88 95 VAL A CA 1
ATOM 780 C C . VAL A 1 95 ? 7.021 4.984 -17.336 1.00 68.88 95 VAL A C 1
ATOM 782 O O . VAL A 1 95 ? 6.048 5.680 -17.049 1.00 68.88 95 VAL A O 1
ATOM 785 N N . ILE A 1 96 ? 7.943 5.372 -18.221 1.00 52.56 96 ILE A N 1
ATOM 786 C CA . ILE A 1 96 ? 7.886 6.582 -19.049 1.00 52.56 96 ILE A CA 1
ATOM 787 C C . ILE A 1 96 ? 6.729 6.451 -20.052 1.00 52.56 96 ILE A C 1
ATOM 789 O O . ILE A 1 96 ? 6.925 6.240 -21.239 1.00 52.56 96 ILE A O 1
ATOM 793 N N . HIS A 1 97 ? 5.502 6.593 -19.568 1.00 51.72 97 HIS A N 1
ATOM 794 C CA . HIS A 1 97 ? 4.337 7.027 -20.325 1.00 51.72 97 HIS A CA 1
ATOM 795 C C . HIS A 1 97 ? 3.472 7.832 -19.360 1.00 51.72 97 HIS A C 1
ATOM 797 O O . HIS A 1 97 ? 2.430 7.387 -18.886 1.00 51.72 97 HIS A O 1
ATOM 803 N N . ARG A 1 98 ? 3.942 9.048 -19.047 1.00 52.31 98 ARG A N 1
ATOM 804 C CA . ARG A 1 98 ? 3.097 10.080 -18.446 1.00 52.31 98 ARG A CA 1
ATOM 805 C C . ARG A 1 98 ? 1.840 10.199 -19.302 1.00 52.31 98 ARG A C 1
ATOM 807 O O . ARG A 1 98 ? 1.943 10.613 -20.451 1.00 52.31 98 ARG A O 1
ATOM 814 N N . THR A 1 99 ? 0.709 9.777 -18.736 1.00 46.56 99 THR A N 1
ATOM 815 C CA . THR A 1 99 ? -0.663 10.163 -19.088 1.00 46.56 99 THR A CA 1
ATOM 816 C C . THR A 1 99 ? -0.796 10.723 -20.503 1.00 46.56 99 THR A C 1
ATOM 818 O O . THR A 1 99 ? -0.674 11.936 -20.705 1.00 46.56 99 THR A O 1
ATOM 821 N N . ASN A 1 100 ? -1.091 9.866 -21.483 1.00 41.41 100 ASN A N 1
ATOM 822 C CA . ASN A 1 100 ? -1.757 10.361 -22.676 1.00 41.41 100 ASN A CA 1
ATOM 823 C C . ASN A 1 100 ? -3.154 10.827 -22.242 1.00 41.41 100 ASN A C 1
ATOM 825 O O . ASN A 1 100 ? -4.124 10.082 -22.187 1.00 41.41 100 ASN A O 1
ATOM 829 N N . ASN A 1 101 ? -3.245 12.104 -21.891 1.00 51.53 101 ASN A N 1
ATOM 830 C CA . ASN A 1 101 ? -4.484 12.836 -22.038 1.00 51.53 101 ASN A CA 1
ATOM 831 C C . ASN A 1 101 ? -4.913 12.696 -23.508 1.00 51.53 101 ASN A C 1
ATOM 833 O O . ASN A 1 101 ? -4.401 13.390 -24.387 1.00 51.53 101 ASN A O 1
ATOM 837 N N . THR A 1 102 ? -5.764 11.721 -23.808 1.00 45.66 102 THR A N 1
ATOM 838 C CA . THR A 1 102 ? -6.378 11.544 -25.123 1.00 45.66 102 THR A CA 1
ATOM 839 C C . THR A 1 102 ? -7.788 11.002 -24.914 1.00 45.66 102 THR A C 1
ATOM 841 O O . THR A 1 102 ? -8.037 9.807 -24.988 1.00 45.66 102 THR A O 1
ATOM 844 N N . SER A 1 103 ? -8.679 11.953 -24.628 1.00 48.16 103 SER A N 1
ATOM 845 C CA . SER A 1 103 ? -10.080 11.996 -25.062 1.00 48.16 103 SER A CA 1
ATOM 846 C C . SER A 1 103 ? -11.024 10.876 -24.591 1.00 48.16 103 SER A C 1
ATOM 848 O O . SER A 1 103 ? -11.323 9.964 -25.350 1.00 48.16 103 SER A O 1
ATOM 850 N N . GLU A 1 104 ? -11.661 11.056 -23.431 1.00 39.12 104 GLU A N 1
ATOM 851 C CA . GLU A 1 104 ? -13.069 10.649 -23.246 1.00 39.12 104 GLU A CA 1
ATOM 852 C C . GLU A 1 104 ? -13.913 11.916 -23.088 1.00 39.12 104 GLU A C 1
ATOM 854 O O . GLU A 1 104 ? -14.357 12.314 -22.016 1.00 39.12 104 GLU A O 1
ATOM 859 N N . GLY A 1 105 ? -14.029 12.614 -24.213 1.00 46.12 105 GLY A N 1
ATOM 860 C CA . GLY A 1 105 ? -14.856 13.793 -24.393 1.00 46.12 105 GLY A CA 1
ATOM 861 C C . GLY A 1 105 ? -15.567 13.697 -25.732 1.00 46.12 105 GLY A C 1
ATOM 862 O O . GLY A 1 105 ? -15.201 14.425 -26.654 1.00 46.12 105 GLY A O 1
ATOM 863 N N . LYS A 1 106 ? -16.513 12.755 -25.823 1.00 40.59 106 LYS A N 1
ATOM 864 C CA . LYS A 1 106 ? -17.832 12.813 -26.486 1.00 40.59 106 LYS A CA 1
ATOM 865 C C . LYS A 1 106 ? -18.359 11.411 -26.763 1.00 40.59 106 LYS A C 1
ATOM 867 O O . LYS A 1 106 ? -17.605 10.614 -27.356 1.00 40.59 106 LYS A O 1
#

pLDDT: mean 84.23, std 18.37, range [36.91, 97.75]

Organism: NCBI:txid392033

Foldseek 3Di:
DPPPPDPCQLVVVLVVLVVVCVVLVVPVVCVPPPLQVVLSVQLSCLLQDDPVCSVVSLVVSCVVPDPSCVVSSVVCCDPAVVHPHDSVSRRCNPVPDPDPPDDPPD

Secondary structure (DSSP, 8-state):
-TT---THHHHHHHHHHHHHHHHTTTHHHHHH-HHHHHHHHHHHHGGGS-HHHHHHHHHHHHHHS-GGGHHHHHHHIIIIISSSS-HHHH--TT------------

Solvent-accessible surface area (backbone atoms only — not comparable to full-atom values): 6370 Å² total; per-residue (Å²): 126,95,81,68,82,62,69,52,40,51,49,48,50,49,50,50,51,54,51,48,39,48,76,71,66,42,50,62,49,47,72,73,33,67,67,56,33,51,51,54,47,55,62,56,48,44,26,61,37,57,75,88,48,32,62,62,50,49,56,52,45,71,74,70,50,61,78,91,46,46,67,58,52,50,48,44,42,54,46,48,73,74,33,90,45,57,57,76,65,40,39,49,53,83,55,89,65,80,73,82,87,73,80,96,83,129

Radius of gyration: 15.0 Å; Cα contacts (8 Å, |Δi|>4): 71; chains: 1; bounding box: 33×27×44 Å

Sequence (106 aa):
FPGSIHNGCMFHLHQAIHRKIRDLGLATEYLHDETVRDQCRQLMALSLLPKEQVESQFQRLQTTTSPALGELLLYFKHQWMYGVVPLEMWNLHDVIHRTNNTSEGK